Protein AF-A0A5B8S3V3-F1 (afdb_monomer_lite)

Radius of gyration: 16.18 Å; chains: 1; bounding box: 38×29×47 Å

Secondary structure (DSSP, 8-state):
----S--SSS--SHHHHHHHH-HHHHHHHHHHHHHHHHHHHHHTT---TTS--HHHHHHHHHGGGGSTTHHHHHHHHHHHHHHHHHHHHTTTS--EEEEEE-GGG---EEEEE-TTS-EEEEETTEEEEEEB----BTTB--SEEEEEETTEEEEEESSS--EEEEE-

Structure (mmCIF, N/CA/C/O backbone):
data_AF-A0A5B8S3V3-F1
#
_entry.id   AF-A0A5B8S3V3-F1
#
loop_
_atom_site.group_PDB
_atom_site.id
_atom_site.type_symbol
_atom_site.label_atom_id
_atom_site.label_alt_id
_atom_site.label_comp_id
_atom_site.label_asym_id
_atom_site.label_entity_id
_atom_site.label_seq_id
_atom_site.pdbx_PDB_ins_code
_atom_site.Cartn_x
_atom_site.Cartn_y
_atom_site.Cartn_z
_atom_site.occupancy
_atom_site.B_iso_or_equiv
_atom_site.auth_seq_id
_atom_site.auth_comp_id
_atom_site.auth_asym_id
_atom_site.auth_atom_id
_atom_site.pdbx_PDB_model_num
ATOM 1 N N . MET A 1 1 ? -2.334 16.437 -14.516 1.00 55.16 1 MET A N 1
ATOM 2 C CA . MET A 1 1 ? -3.014 15.211 -14.049 1.00 55.16 1 MET A CA 1
ATOM 3 C C . MET A 1 1 ? -1.974 14.394 -13.310 1.00 55.16 1 MET A C 1
ATOM 5 O O . MET A 1 1 ? -0.885 14.240 -13.848 1.00 55.16 1 MET A O 1
ATOM 9 N N . GLU A 1 2 ? -2.234 13.983 -12.074 1.00 74.81 2 GLU A N 1
ATOM 10 C CA . GLU A 1 2 ? -1.245 13.231 -11.296 1.00 74.81 2 GLU A CA 1
ATOM 11 C C . GLU A 1 2 ? -1.264 11.748 -11.707 1.00 74.81 2 GLU A C 1
ATOM 13 O O . GLU A 1 2 ? -2.327 11.187 -11.970 1.00 74.81 2 GLU A O 1
ATOM 18 N N . GLN A 1 3 ? -0.090 11.128 -11.838 1.00 84.25 3 GLN A N 1
ATOM 19 C CA . GLN A 1 3 ? 0.051 9.750 -12.309 1.00 84.25 3 GLN A CA 1
ATOM 20 C C . GLN A 1 3 ? -0.367 8.760 -11.205 1.00 84.25 3 GLN A C 1
ATOM 22 O O . GLN A 1 3 ? 0.086 8.871 -10.069 1.00 84.25 3 GLN A O 1
ATOM 27 N N . MET A 1 4 ? -1.217 7.780 -11.540 1.00 89.06 4 MET A N 1
ATOM 28 C CA . MET A 1 4 ? -1.747 6.783 -10.583 1.00 89.06 4 MET A CA 1
ATOM 29 C C . MET A 1 4 ? -1.112 5.390 -10.727 1.00 89.06 4 MET A C 1
ATOM 31 O O . MET A 1 4 ? -1.285 4.535 -9.861 1.00 89.06 4 MET A O 1
ATOM 35 N N . ALA A 1 5 ? -0.405 5.144 -11.830 1.00 93.12 5 ALA A N 1
ATOM 36 C CA . ALA A 1 5 ? 0.214 3.870 -12.200 1.00 93.12 5 ALA A CA 1
ATOM 37 C C . ALA A 1 5 ? 1.324 4.121 -13.237 1.00 93.12 5 ALA A C 1
ATOM 39 O O . ALA A 1 5 ? 1.436 5.242 -13.731 1.00 93.12 5 ALA A O 1
ATOM 40 N N . ALA A 1 6 ? 2.132 3.124 -13.606 1.00 93.88 6 ALA A N 1
ATOM 41 C CA . ALA A 1 6 ? 3.192 3.330 -14.602 1.00 93.88 6 ALA A CA 1
ATOM 42 C C . ALA A 1 6 ? 2.632 3.843 -15.953 1.00 93.88 6 ALA A C 1
ATOM 44 O O . ALA A 1 6 ? 1.628 3.328 -16.462 1.00 93.88 6 ALA A O 1
ATOM 45 N N . ASN A 1 7 ? 3.279 4.857 -16.543 1.00 93.62 7 ASN A N 1
ATOM 46 C CA . ASN A 1 7 ? 2.908 5.411 -17.847 1.00 93.62 7 ASN A CA 1
ATOM 47 C C . ASN A 1 7 ? 3.860 4.905 -18.938 1.00 93.62 7 ASN A C 1
ATOM 49 O O . ASN A 1 7 ? 4.953 5.431 -19.109 1.00 93.62 7 ASN A O 1
ATOM 53 N N . CYS A 1 8 ? 3.431 3.905 -19.708 1.00 93.81 8 CYS A N 1
ATOM 54 C CA . CYS A 1 8 ? 4.268 3.324 -20.763 1.00 93.81 8 CYS A CA 1
ATOM 55 C C . CYS A 1 8 ? 4.321 4.127 -22.061 1.00 93.81 8 CYS A C 1
ATOM 57 O O . CYS A 1 8 ? 5.173 3.845 -22.896 1.00 93.81 8 CYS A O 1
ATOM 59 N N . GLN A 1 9 ? 3.436 5.108 -22.246 1.00 93.38 9 GLN A N 1
ATOM 60 C CA . GLN A 1 9 ? 3.486 5.995 -23.410 1.00 93.38 9 GLN A CA 1
ATOM 61 C C . GLN A 1 9 ? 4.474 7.138 -23.182 1.00 93.38 9 GLN A C 1
ATOM 63 O O . GLN A 1 9 ? 5.188 7.533 -24.098 1.00 93.38 9 GLN A O 1
ATOM 68 N N . GLN A 1 10 ? 4.512 7.662 -21.956 1.00 92.06 10 GLN A N 1
ATOM 69 C CA . GLN A 1 10 ? 5.397 8.750 -21.545 1.00 92.06 10 GLN A CA 1
ATOM 70 C C . GLN A 1 10 ? 5.929 8.472 -20.127 1.00 92.06 10 GLN A C 1
ATOM 72 O O . GLN A 1 10 ? 5.393 9.011 -19.151 1.00 92.06 10 GLN A O 1
ATOM 77 N N . PRO A 1 11 ? 6.944 7.595 -19.989 1.00 91.69 11 PRO A N 1
ATOM 78 C CA . PRO A 1 11 ? 7.517 7.242 -18.693 1.00 91.69 11 PRO A CA 1
ATOM 79 C C . PRO A 1 11 ? 8.090 8.474 -17.991 1.00 91.69 11 PRO A C 1
ATOM 81 O O . PRO A 1 11 ? 8.942 9.161 -18.549 1.00 91.69 11 PRO A O 1
ATOM 84 N N . SER A 1 12 ? 7.638 8.746 -16.765 1.00 91.25 12 SER A N 1
ATOM 85 C CA . SER A 1 12 ? 8.140 9.877 -15.965 1.00 91.25 12 SER A CA 1
ATOM 86 C C . SER A 1 12 ? 9.272 9.463 -15.023 1.00 91.25 12 SER A C 1
ATOM 88 O O . SER A 1 12 ? 10.107 10.284 -14.648 1.00 91.25 12 SER A O 1
ATOM 90 N N . TYR A 1 13 ? 9.327 8.180 -14.658 1.00 93.44 13 TYR A N 1
ATOM 91 C CA . TYR A 1 13 ? 10.344 7.617 -13.771 1.00 93.44 13 TYR A CA 1
ATOM 92 C C . TYR A 1 13 ? 11.145 6.506 -14.460 1.00 93.44 13 TYR A C 1
ATOM 94 O O . TYR A 1 13 ? 10.603 5.747 -15.260 1.00 93.44 13 TYR A O 1
ATOM 102 N N . ALA A 1 14 ? 12.408 6.304 -14.066 1.00 95.44 14 ALA A N 1
ATOM 103 C CA . ALA A 1 14 ? 13.183 5.124 -14.482 1.00 95.44 14 ALA A CA 1
ATOM 104 C C . ALA A 1 14 ? 12.468 3.807 -14.113 1.00 95.44 14 ALA A C 1
ATOM 106 O O . ALA A 1 14 ? 12.495 2.828 -14.856 1.00 95.44 14 ALA A O 1
ATOM 107 N N . THR A 1 15 ? 11.752 3.807 -12.986 1.00 97.19 15 THR A N 1
ATOM 108 C CA . THR A 1 15 ? 10.889 2.694 -12.574 1.00 97.19 15 THR A CA 1
ATOM 109 C C . THR A 1 15 ? 9.728 2.454 -13.546 1.00 97.19 15 THR A C 1
ATOM 111 O O . THR A 1 15 ? 9.361 1.300 -13.749 1.00 97.19 15 THR A O 1
ATOM 114 N N . ASP A 1 16 ? 9.182 3.484 -14.200 1.00 97.12 16 ASP A N 1
ATOM 115 C CA . ASP A 1 16 ? 8.162 3.295 -15.240 1.00 97.12 16 ASP A CA 1
ATOM 116 C C . ASP A 1 16 ? 8.761 2.588 -16.456 1.00 97.12 16 ASP A C 1
ATOM 118 O O . ASP A 1 16 ? 8.172 1.633 -16.950 1.00 97.12 16 ASP A O 1
ATOM 122 N N . VAL A 1 17 ? 9.965 2.985 -16.886 1.00 97.38 17 VAL A N 1
ATOM 123 C CA . VAL A 1 17 ? 10.683 2.316 -17.985 1.00 97.38 17 VAL A CA 1
ATOM 124 C C . VAL A 1 17 ? 10.873 0.827 -17.682 1.00 97.38 17 VAL A C 1
ATOM 126 O O . VAL A 1 17 ? 10.551 -0.006 -18.528 1.00 97.38 17 VAL A O 1
ATOM 129 N N . LEU A 1 18 ? 11.317 0.481 -16.466 1.00 97.88 18 LEU A N 1
ATOM 130 C CA . LEU A 1 18 ? 11.471 -0.915 -16.038 1.00 97.88 18 LEU A CA 1
ATOM 131 C C . LEU A 1 18 ? 10.141 -1.686 -16.075 1.00 97.88 18 LEU A C 1
ATOM 133 O O . LEU A 1 18 ? 10.080 -2.811 -16.564 1.00 97.88 18 LEU A O 1
ATOM 137 N N . VAL A 1 19 ? 9.063 -1.102 -15.553 1.00 98.12 19 VAL A N 1
ATOM 138 C CA . VAL A 1 19 ? 7.736 -1.743 -15.556 1.00 98.12 19 VAL A CA 1
ATOM 139 C C . VAL A 1 19 ? 7.249 -1.974 -16.972 1.00 98.12 19 VAL A C 1
ATOM 141 O O . VAL A 1 19 ? 6.697 -3.023 -17.290 1.00 98.12 19 VAL A O 1
ATOM 144 N N . CYS A 1 20 ? 7.465 -0.992 -17.834 1.00 97.56 20 CYS A N 1
ATOM 145 C CA . CYS A 1 20 ? 7.018 -1.044 -19.206 1.00 97.56 20 CYS A CA 1
ATOM 146 C C . CYS A 1 20 ? 7.867 -1.988 -20.056 1.00 97.56 20 CYS A C 1
ATOM 148 O O . CYS A 1 20 ? 7.346 -2.490 -21.041 1.00 97.56 20 CYS A O 1
ATOM 150 N N . SER A 1 21 ? 9.107 -2.314 -19.690 1.00 97.38 21 SER A N 1
ATOM 151 C CA . SER A 1 21 ? 9.919 -3.317 -20.399 1.00 97.38 21 SER A CA 1
ATOM 152 C C . SER A 1 21 ? 9.798 -4.738 -19.830 1.00 97.38 21 SER A C 1
ATOM 154 O O . SER A 1 21 ? 10.158 -5.695 -20.511 1.00 97.38 21 SER A O 1
ATOM 156 N N . ASN A 1 22 ? 9.249 -4.909 -18.622 1.00 98.19 22 ASN A N 1
ATOM 157 C CA . ASN A 1 22 ? 9.143 -6.201 -17.945 1.00 98.19 22 ASN A CA 1
ATOM 158 C C . ASN A 1 22 ? 7.686 -6.703 -17.869 1.00 98.19 22 ASN A C 1
ATOM 160 O O . ASN A 1 22 ? 6.829 -6.071 -17.255 1.00 98.19 22 ASN A O 1
ATOM 164 N N . ALA A 1 23 ? 7.403 -7.872 -18.454 1.00 97.75 23 ALA A N 1
ATOM 165 C CA . ALA A 1 23 ? 6.042 -8.413 -18.542 1.00 97.75 23 ALA A CA 1
ATOM 166 C C . ALA A 1 23 ? 5.395 -8.702 -17.174 1.00 97.75 23 ALA A C 1
ATOM 168 O O . ALA A 1 23 ? 4.217 -8.406 -16.976 1.00 97.75 23 ALA A O 1
ATOM 169 N N . GLU A 1 24 ? 6.160 -9.235 -16.221 1.00 97.75 24 GLU A N 1
ATOM 170 C CA . GLU A 1 24 ? 5.669 -9.546 -14.875 1.00 97.75 24 GLU A CA 1
ATOM 171 C C . GLU A 1 24 ? 5.314 -8.265 -14.108 1.00 97.75 24 GLU A C 1
ATOM 173 O O . GLU A 1 24 ? 4.229 -8.149 -13.539 1.00 97.75 24 GLU A O 1
ATOM 178 N N . LEU A 1 25 ? 6.192 -7.258 -14.149 1.00 98.19 25 LEU A N 1
ATOM 179 C CA . LEU A 1 25 ? 5.936 -5.964 -13.514 1.00 98.19 25 LEU A CA 1
ATOM 180 C C . LEU A 1 25 ? 4.770 -5.222 -14.170 1.00 98.19 25 LEU A C 1
ATOM 182 O O . LEU A 1 25 ? 3.993 -4.574 -13.470 1.00 98.19 25 LEU A O 1
ATOM 186 N N . ARG A 1 26 ? 4.613 -5.341 -15.491 1.00 98.25 26 ARG A N 1
ATOM 187 C CA . ARG A 1 26 ? 3.467 -4.780 -16.212 1.00 98.25 26 ARG A CA 1
ATOM 188 C C . ARG A 1 26 ? 2.153 -5.440 -15.790 1.00 98.25 26 ARG A C 1
ATOM 190 O O . ARG A 1 26 ? 1.156 -4.744 -15.609 1.00 98.25 26 ARG A O 1
ATOM 197 N N . ALA A 1 27 ? 2.149 -6.760 -15.601 1.00 98.19 27 ALA A N 1
ATOM 198 C CA . ALA A 1 27 ? 0.983 -7.484 -15.099 1.00 98.19 27 ALA A CA 1
ATOM 199 C C . ALA A 1 27 ? 0.620 -7.050 -13.667 1.00 98.19 27 ALA A C 1
ATOM 201 O O . ALA A 1 27 ? -0.556 -6.830 -13.369 1.00 98.19 27 ALA A O 1
ATOM 202 N N . LEU A 1 28 ? 1.622 -6.849 -12.802 1.00 98.31 28 LEU A N 1
ATOM 203 C CA . LEU A 1 28 ? 1.414 -6.305 -11.457 1.00 98.31 28 LEU A CA 1
ATOM 204 C C . LEU A 1 28 ? 0.852 -4.873 -11.486 1.00 98.31 28 LEU A C 1
ATOM 206 O O . LEU A 1 28 ? -0.069 -4.584 -10.723 1.00 98.31 28 LEU A O 1
ATOM 210 N N . ASP A 1 29 ? 1.331 -4.000 -12.385 1.00 98.31 29 ASP A N 1
ATOM 211 C CA . ASP A 1 29 ? 0.776 -2.646 -12.561 1.00 98.31 29 ASP A CA 1
ATOM 212 C C . ASP A 1 29 ? -0.704 -2.676 -12.940 1.00 98.31 29 ASP A C 1
ATOM 214 O O . ASP A 1 29 ? -1.519 -1.973 -12.341 1.00 98.31 29 ASP A O 1
ATOM 218 N N . ALA A 1 30 ? -1.053 -3.521 -13.912 1.00 97.69 30 ALA A N 1
ATOM 219 C CA . ALA A 1 30 ? -2.421 -3.670 -14.383 1.00 97.69 30 ALA A CA 1
ATOM 220 C C . ALA A 1 30 ? -3.344 -4.193 -13.273 1.00 97.69 30 ALA A C 1
ATOM 222 O O . ALA A 1 30 ? -4.406 -3.611 -13.041 1.00 97.69 30 ALA A O 1
ATOM 223 N N . ARG A 1 31 ? -2.916 -5.230 -12.537 1.00 98.19 31 ARG A N 1
ATOM 224 C CA . ARG A 1 31 ? -3.670 -5.774 -11.396 1.00 98.19 31 ARG A CA 1
ATOM 225 C C . ARG A 1 31 ? -3.861 -4.724 -10.304 1.00 98.19 31 ARG A C 1
ATOM 227 O O . ARG A 1 31 ? -4.970 -4.559 -9.806 1.00 98.19 31 ARG A O 1
ATOM 234 N N . MET A 1 32 ? -2.802 -3.994 -9.950 1.00 97.88 32 MET A N 1
ATOM 235 C CA . MET A 1 32 ? -2.862 -2.937 -8.937 1.00 97.88 32 MET A CA 1
ATOM 236 C C . MET A 1 32 ? -3.835 -1.833 -9.352 1.00 97.88 32 MET A C 1
ATOM 238 O O . MET A 1 32 ? -4.678 -1.430 -8.555 1.00 97.88 32 MET A O 1
ATOM 242 N N . ARG A 1 33 ? -3.785 -1.401 -10.616 1.00 96.81 33 ARG A N 1
ATOM 243 C CA . ARG A 1 33 ? -4.696 -0.392 -11.165 1.00 96.81 33 ARG A CA 1
ATOM 244 C C . ARG A 1 33 ? -6.155 -0.840 -11.096 1.00 96.81 33 ARG A C 1
ATOM 246 O O . ARG A 1 33 ? -7.001 -0.063 -10.667 1.00 96.81 33 ARG A O 1
ATOM 253 N N . GLN A 1 34 ? -6.445 -2.079 -11.489 1.00 96.62 34 GLN A N 1
ATOM 254 C CA . GLN A 1 34 ? -7.794 -2.648 -11.400 1.00 96.62 34 GLN A CA 1
ATOM 255 C C . GLN A 1 34 ? -8.285 -2.715 -9.949 1.00 96.62 34 GLN A C 1
ATOM 257 O O . GLN A 1 34 ? -9.393 -2.267 -9.661 1.00 96.62 34 GLN A O 1
ATOM 262 N N . ALA A 1 35 ? -7.446 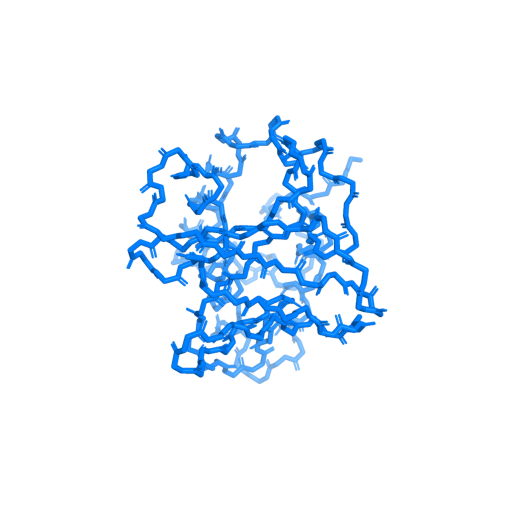-3.206 -9.031 1.00 96.06 35 ALA A N 1
ATOM 263 C CA . ALA A 1 35 ? -7.771 -3.262 -7.610 1.00 96.06 35 ALA A CA 1
ATOM 264 C C . ALA A 1 35 ? -8.019 -1.863 -7.025 1.00 96.06 35 ALA A C 1
ATOM 266 O O . ALA A 1 35 ? -8.977 -1.682 -6.282 1.00 96.06 35 ALA A O 1
ATOM 267 N N . TYR A 1 36 ? -7.213 -0.861 -7.399 1.00 95.69 36 TYR A N 1
ATOM 268 C CA . TYR A 1 36 ? -7.397 0.515 -6.939 1.00 95.69 36 TYR A CA 1
ATOM 269 C C . TYR A 1 36 ? -8.727 1.087 -7.422 1.00 95.69 36 TYR A C 1
ATOM 271 O O . TYR A 1 36 ? -9.488 1.597 -6.609 1.00 95.69 36 TYR A O 1
ATOM 279 N N . LEU A 1 37 ? -9.056 0.943 -8.709 1.00 94.75 37 LEU A N 1
ATOM 280 C CA . LEU A 1 37 ? -10.324 1.435 -9.260 1.00 94.75 37 LEU A CA 1
ATOM 281 C C . LEU A 1 37 ? -11.548 0.816 -8.569 1.00 94.75 37 LEU A C 1
ATOM 283 O O . LEU A 1 37 ? -12.546 1.507 -8.381 1.00 94.75 37 LEU A O 1
ATOM 287 N N . ALA A 1 38 ? -11.465 -0.447 -8.144 1.00 93.88 38 ALA A N 1
ATOM 288 C CA . ALA A 1 38 ? -12.550 -1.120 -7.431 1.00 93.88 38 ALA A CA 1
ATOM 289 C C . ALA A 1 38 ? -12.836 -0.524 -6.039 1.00 93.88 38 ALA A C 1
ATOM 291 O O . ALA A 1 38 ? -13.954 -0.649 -5.541 1.00 93.88 38 ALA A O 1
ATOM 292 N N . VAL A 1 39 ? -11.852 0.129 -5.409 1.00 92.56 39 VAL A N 1
ATOM 293 C CA . VAL A 1 39 ? -11.982 0.706 -4.058 1.00 92.56 39 VAL A CA 1
ATOM 294 C C . VAL A 1 39 ? -11.747 2.219 -4.001 1.00 92.56 39 VAL A C 1
ATOM 296 O O . VAL A 1 39 ? -11.859 2.801 -2.924 1.00 92.56 39 VAL A O 1
ATOM 299 N N . ALA A 1 40 ? -11.454 2.875 -5.128 1.00 91.56 40 ALA A N 1
ATOM 300 C CA . ALA A 1 40 ? -11.077 4.290 -5.192 1.00 91.56 40 ALA A CA 1
ATOM 301 C C . ALA A 1 40 ? -12.063 5.230 -4.473 1.00 91.56 40 ALA A C 1
ATOM 303 O O . ALA A 1 40 ? -11.598 6.028 -3.660 1.00 91.56 40 ALA A O 1
ATOM 304 N N . PRO A 1 41 ? -13.401 5.083 -4.611 1.00 87.00 41 PRO A N 1
ATOM 305 C CA . PRO A 1 41 ? -14.345 5.927 -3.872 1.00 87.00 41 PRO A CA 1
ATOM 306 C C . PRO A 1 41 ? -14.179 5.857 -2.345 1.00 87.00 41 PRO A C 1
ATOM 308 O O . PRO A 1 41 ? -14.396 6.849 -1.652 1.00 87.00 41 PRO A O 1
ATOM 311 N N . ASN A 1 42 ? -13.765 4.700 -1.816 1.00 84.56 42 ASN A N 1
ATOM 312 C CA . ASN A 1 42 ? -13.518 4.516 -0.385 1.00 84.56 42 ASN A CA 1
ATOM 313 C C . ASN A 1 42 ? -12.169 5.105 0.040 1.00 84.56 42 ASN A C 1
ATOM 315 O O . ASN A 1 42 ? -12.032 5.544 1.179 1.00 84.56 42 ASN A O 1
ATOM 319 N N . LEU A 1 43 ? -11.177 5.098 -0.855 1.00 87.50 43 LEU A N 1
ATOM 320 C CA . LEU A 1 43 ? -9.814 5.547 -0.575 1.00 87.50 43 LEU A CA 1
ATOM 321 C C . LEU A 1 43 ? -9.634 7.055 -0.709 1.00 87.50 43 LEU A C 1
ATOM 323 O O . LEU A 1 43 ? -8.943 7.657 0.108 1.00 87.50 43 LEU A O 1
ATOM 327 N N . ASP A 1 44 ? -10.271 7.675 -1.697 1.00 81.00 44 ASP A N 1
ATOM 328 C CA . ASP A 1 44 ? -10.108 9.106 -1.973 1.00 81.00 44 ASP A CA 1
ATOM 329 C C . ASP A 1 44 ? -10.725 9.977 -0.860 1.00 81.00 44 ASP A C 1
ATOM 331 O O . ASP A 1 44 ? -10.338 11.128 -0.657 1.00 81.00 44 ASP A O 1
ATOM 335 N N . ALA A 1 45 ? -11.649 9.407 -0.079 1.00 81.81 45 ALA A N 1
ATOM 336 C CA . ALA A 1 45 ? -12.236 10.037 1.100 1.00 81.81 45 ALA A CA 1
ATOM 337 C C . ALA A 1 45 ? -11.372 9.908 2.373 1.00 81.81 45 ALA A C 1
ATOM 339 O O . ALA A 1 45 ? -11.683 10.541 3.389 1.00 81.81 45 ALA A O 1
ATOM 340 N N . VAL A 1 46 ? -10.303 9.103 2.356 1.00 89.31 46 VAL A N 1
ATOM 341 C CA . VAL A 1 46 ? -9.474 8.847 3.542 1.00 89.31 46 VAL A CA 1
ATOM 342 C C . VAL A 1 46 ? -8.643 10.077 3.883 1.00 89.31 46 VAL A C 1
ATOM 344 O O . VAL A 1 46 ? -7.694 10.437 3.193 1.00 89.31 46 VAL A O 1
ATOM 347 N N . LYS A 1 47 ? -8.967 10.705 5.016 1.00 86.00 47 LYS A N 1
ATOM 348 C CA . LYS A 1 47 ? -8.232 11.850 5.569 1.00 86.00 47 LYS A CA 1
ATOM 349 C C . LYS A 1 47 ? -7.431 11.418 6.792 1.00 86.00 47 LYS A C 1
ATOM 351 O O . LYS A 1 47 ? -7.754 11.789 7.920 1.00 86.00 47 LYS A O 1
ATOM 356 N N . SER A 1 48 ? -6.404 10.599 6.576 1.00 91.12 48 SER A N 1
ATOM 357 C CA . SER A 1 48 ? -5.529 10.118 7.647 1.00 91.12 48 SER A CA 1
ATOM 358 C C . SER A 1 48 ? -4.058 10.211 7.255 1.00 91.12 48 SER A C 1
ATOM 360 O O . SER A 1 48 ? -3.703 9.767 6.166 1.00 91.12 48 SER A O 1
ATOM 362 N N . PRO A 1 49 ? -3.181 10.707 8.147 1.00 90.88 49 PRO A N 1
ATOM 363 C CA . PRO A 1 49 ? -1.746 10.699 7.896 1.00 90.88 49 PRO A CA 1
ATOM 364 C C . PRO A 1 49 ? -1.146 9.284 7.960 1.00 90.88 49 PRO A C 1
ATOM 366 O O . PRO A 1 49 ? -0.010 9.112 7.556 1.00 90.88 49 PRO A O 1
ATOM 369 N N . TYR A 1 50 ? -1.897 8.282 8.438 1.00 92.50 50 TYR A N 1
ATOM 370 C CA . TYR A 1 50 ? -1.487 6.870 8.465 1.00 92.50 50 TYR A CA 1
ATOM 371 C C . TYR A 1 50 ? -1.942 6.088 7.226 1.00 92.50 50 TYR A C 1
ATOM 373 O O . TYR A 1 50 ? -1.895 4.859 7.218 1.00 92.50 50 TYR A O 1
ATOM 381 N N . PHE A 1 51 ? -2.441 6.772 6.198 1.00 93.12 51 PHE A N 1
ATOM 382 C CA . PHE A 1 51 ? -2.820 6.144 4.945 1.00 93.12 51 PHE A CA 1
ATOM 383 C C . PHE A 1 51 ? -2.087 6.809 3.785 1.00 93.12 51 PHE A C 1
ATOM 385 O O . PHE A 1 51 ? -2.212 8.011 3.552 1.00 93.12 51 PHE A O 1
ATOM 392 N N . GLU A 1 52 ? -1.330 6.013 3.036 1.00 93.38 52 GLU A N 1
ATOM 393 C CA . GLU A 1 52 ? -0.603 6.501 1.873 1.00 93.38 52 GLU A CA 1
ATOM 394 C C . GLU A 1 52 ? -1.524 6.579 0.649 1.00 93.38 52 GLU A C 1
ATOM 396 O O . GLU A 1 52 ? -1.969 5.560 0.103 1.00 93.38 52 GLU A O 1
ATOM 401 N N . ALA A 1 53 ? -1.791 7.801 0.187 1.00 92.88 53 ALA A N 1
ATOM 402 C CA . ALA A 1 53 ? -2.542 8.035 -1.041 1.00 92.88 53 ALA A CA 1
ATOM 403 C C . ALA A 1 53 ? -1.815 7.458 -2.271 1.00 92.88 53 ALA A C 1
ATOM 405 O O . ALA A 1 53 ? -0.586 7.387 -2.311 1.00 92.88 53 ALA A O 1
ATOM 406 N N . GLN A 1 54 ? -2.575 7.078 -3.304 1.00 94.75 54 GLN A N 1
ATOM 407 C CA . GLN A 1 54 ? -2.040 6.419 -4.504 1.00 94.75 54 GLN A CA 1
ATOM 408 C C . GLN A 1 54 ? -0.882 7.177 -5.185 1.00 94.75 54 GLN A C 1
ATOM 410 O O . GLN A 1 54 ? 0.113 6.529 -5.519 1.00 94.75 54 GLN A O 1
ATOM 415 N N . PRO A 1 55 ? -0.924 8.514 -5.343 1.00 93.56 55 PRO A N 1
ATOM 416 C CA . PRO A 1 55 ? 0.191 9.238 -5.952 1.00 93.56 55 PRO A CA 1
ATOM 417 C C . PRO A 1 55 ? 1.454 9.255 -5.093 1.00 93.56 55 PRO A C 1
ATOM 419 O O . PRO A 1 55 ? 2.564 9.172 -5.617 1.00 93.56 55 PRO A O 1
ATOM 422 N N . LEU A 1 56 ? 1.295 9.340 -3.767 1.00 93.31 56 LEU A N 1
ATOM 423 C CA . LEU A 1 56 ? 2.415 9.296 -2.826 1.00 93.31 56 LEU A CA 1
ATOM 424 C C . LEU A 1 56 ? 3.079 7.920 -2.855 1.00 93.31 56 LEU A C 1
ATOM 426 O O . LEU A 1 56 ? 4.299 7.840 -2.996 1.00 93.31 56 LEU A O 1
ATOM 430 N N . TRP A 1 57 ? 2.266 6.860 -2.857 1.00 95.62 57 TRP A N 1
ATOM 431 C CA . TRP A 1 57 ? 2.748 5.495 -3.032 1.00 95.62 57 TRP A CA 1
ATOM 432 C C . TRP A 1 57 ? 3.517 5.339 -4.344 1.00 95.62 57 TRP A C 1
ATOM 434 O O . TRP A 1 57 ? 4.615 4.787 -4.339 1.00 95.62 57 TRP A O 1
ATOM 444 N N . LEU A 1 58 ? 3.001 5.870 -5.460 1.00 95.81 58 LEU A N 1
ATOM 445 C CA . LEU A 1 58 ? 3.686 5.783 -6.750 1.00 95.81 58 LEU A CA 1
ATOM 446 C C . LEU A 1 58 ? 5.056 6.475 -6.704 1.00 95.81 58 LEU A C 1
ATOM 448 O O . LEU A 1 58 ? 6.042 5.897 -7.157 1.00 95.81 58 LEU A O 1
ATOM 452 N N . ARG A 1 59 ? 5.143 7.671 -6.105 1.00 94.88 59 ARG A N 1
ATOM 453 C CA . ARG A 1 59 ? 6.416 8.388 -5.918 1.00 94.88 59 ARG A CA 1
ATOM 454 C C . ARG A 1 59 ? 7.394 7.585 -5.058 1.00 94.88 59 ARG A C 1
ATOM 456 O O . ARG A 1 59 ? 8.547 7.424 -5.451 1.00 94.88 59 ARG A O 1
ATOM 463 N N . ARG A 1 60 ? 6.943 7.039 -3.922 1.00 94.94 60 ARG A N 1
ATOM 464 C CA . ARG A 1 60 ? 7.770 6.205 -3.031 1.00 94.94 60 ARG A CA 1
ATOM 465 C C . ARG A 1 60 ? 8.265 4.953 -3.748 1.00 94.94 60 ARG A C 1
ATOM 467 O O . ARG A 1 60 ? 9.447 4.636 -3.701 1.00 94.94 60 ARG A O 1
ATOM 474 N N . ARG A 1 61 ? 7.382 4.282 -4.478 1.00 96.31 61 ARG A N 1
ATOM 475 C CA . ARG A 1 61 ? 7.677 3.114 -5.311 1.00 96.31 61 ARG A CA 1
ATOM 476 C C . ARG A 1 61 ? 8.664 3.424 -6.435 1.00 96.31 61 ARG A C 1
ATOM 478 O O . ARG A 1 61 ? 9.530 2.603 -6.728 1.00 96.31 61 ARG A O 1
ATOM 485 N N . SER A 1 62 ? 8.616 4.622 -7.011 1.00 96.69 62 SER A N 1
ATOM 486 C CA . SER A 1 62 ? 9.610 5.066 -7.991 1.00 96.69 62 SER A CA 1
ATOM 487 C C . SER A 1 62 ? 11.021 5.205 -7.410 1.00 96.69 62 SER A C 1
ATOM 489 O O . SER A 1 62 ? 11.978 5.011 -8.161 1.00 96.69 62 SER A O 1
ATOM 491 N N . MET A 1 63 ? 11.172 5.411 -6.093 1.00 95.81 63 MET A N 1
ATOM 492 C CA . MET A 1 63 ? 12.479 5.432 -5.413 1.00 95.81 63 MET A CA 1
ATOM 493 C C . MET A 1 63 ? 13.193 4.072 -5.408 1.00 95.81 63 MET A C 1
ATOM 495 O O . MET A 1 63 ? 14.391 4.020 -5.132 1.00 95.81 63 MET A O 1
ATOM 499 N N . CYS A 1 64 ? 12.517 2.978 -5.782 1.00 96.44 64 CYS A N 1
ATOM 500 C CA . CYS A 1 64 ? 13.176 1.693 -6.023 1.00 96.44 64 CYS A CA 1
ATOM 501 C C . CYS A 1 64 ? 14.269 1.765 -7.105 1.00 96.44 64 CYS A C 1
ATOM 503 O O . CYS A 1 64 ? 15.127 0.889 -7.139 1.00 96.44 64 CYS A O 1
ATOM 505 N N . ALA A 1 65 ? 14.272 2.798 -7.958 1.00 96.44 65 ALA A N 1
ATOM 506 C CA . ALA A 1 65 ? 15.332 3.037 -8.940 1.00 96.44 65 ALA A CA 1
ATOM 507 C C . ALA A 1 65 ? 16.724 3.246 -8.311 1.00 96.44 65 ALA A C 1
ATOM 509 O O . ALA A 1 65 ? 17.726 3.082 -8.996 1.00 96.44 65 ALA A O 1
ATOM 510 N N . PHE A 1 66 ? 16.792 3.590 -7.020 1.00 95.38 66 PHE A N 1
ATOM 511 C CA . PHE A 1 66 ? 18.047 3.760 -6.279 1.00 95.38 66 PHE A CA 1
ATOM 512 C C . PHE A 1 66 ? 18.496 2.495 -5.535 1.00 95.38 66 PHE A C 1
ATOM 514 O O . PHE A 1 66 ? 19.475 2.534 -4.797 1.00 95.38 66 PHE A O 1
ATOM 521 N N . GLN A 1 67 ? 17.767 1.386 -5.673 1.00 95.94 67 GLN A N 1
ATOM 522 C CA . GLN A 1 67 ? 18.101 0.122 -5.024 1.00 95.94 67 GLN A CA 1
ATOM 523 C C . GLN A 1 67 ? 18.889 -0.764 -5.986 1.00 95.94 67 GLN A C 1
ATOM 525 O O . GLN A 1 67 ? 18.507 -0.895 -7.148 1.00 95.94 67 GLN A O 1
ATOM 530 N N . GLU A 1 68 ? 19.928 -1.442 -5.488 1.00 93.44 68 GLU A N 1
ATOM 531 C CA . GLU A 1 68 ? 20.707 -2.411 -6.280 1.00 93.44 68 GLU A CA 1
ATOM 532 C C . GLU A 1 68 ? 19.799 -3.470 -6.919 1.00 93.44 68 GLU A C 1
ATOM 534 O O . GLU A 1 68 ? 19.933 -3.818 -8.090 1.00 93.44 68 GLU A O 1
ATOM 539 N N . GLN A 1 69 ? 18.802 -3.935 -6.163 1.00 94.62 69 GLN A N 1
ATOM 540 C CA . GLN A 1 69 ? 17.799 -4.891 -6.623 1.00 94.62 69 GLN A CA 1
ATOM 541 C C . GLN A 1 69 ? 16.512 -4.177 -7.070 1.00 94.62 69 GLN A C 1
ATOM 543 O O . GLN A 1 69 ? 15.429 -4.436 -6.536 1.00 94.62 69 GLN A O 1
ATOM 548 N N . HIS A 1 70 ? 16.621 -3.273 -8.053 1.00 95.31 70 HIS A N 1
ATOM 549 C CA . HIS A 1 70 ? 15.522 -2.419 -8.543 1.00 95.31 70 HIS A CA 1
ATOM 550 C C . HIS A 1 70 ? 14.223 -3.201 -8.789 1.00 95.31 70 HIS A C 1
ATOM 552 O O . HIS A 1 70 ? 13.187 -2.882 -8.205 1.00 95.31 70 HIS A O 1
ATOM 558 N N . ALA A 1 71 ? 14.272 -4.277 -9.580 1.00 95.81 71 ALA A N 1
ATOM 559 C CA . ALA A 1 71 ? 13.086 -5.079 -9.888 1.00 95.81 71 ALA A CA 1
ATOM 560 C C . ALA A 1 71 ? 12.472 -5.757 -8.650 1.00 95.81 71 ALA A C 1
ATOM 562 O O . ALA A 1 71 ? 11.249 -5.776 -8.515 1.00 95.81 71 ALA A O 1
ATOM 563 N N . ALA A 1 72 ? 13.289 -6.279 -7.729 1.00 95.44 72 ALA A N 1
ATOM 564 C CA . ALA A 1 72 ? 12.798 -6.926 -6.511 1.00 95.44 72 ALA A CA 1
ATOM 565 C C . ALA A 1 72 ? 12.113 -5.922 -5.565 1.00 95.44 72 ALA A C 1
ATOM 567 O O . ALA A 1 72 ? 11.041 -6.213 -5.025 1.00 95.44 72 ALA A O 1
ATOM 568 N N . CYS A 1 73 ? 12.671 -4.713 -5.435 1.00 96.12 73 CYS A N 1
ATOM 569 C CA . CYS A 1 73 ? 12.043 -3.617 -4.697 1.00 96.12 73 CYS A CA 1
ATOM 570 C C . CYS A 1 73 ? 10.670 -3.268 -5.292 1.00 96.12 73 CYS A C 1
ATOM 572 O O . CYS A 1 73 ? 9.675 -3.192 -4.571 1.00 96.12 73 CYS A O 1
ATOM 574 N N . VAL A 1 74 ? 10.577 -3.148 -6.623 1.00 96.81 74 VAL A N 1
ATOM 575 C CA . VAL A 1 74 ? 9.322 -2.809 -7.313 1.00 96.81 74 VAL A CA 1
ATOM 576 C C . VAL A 1 74 ? 8.254 -3.897 -7.149 1.00 96.81 74 VAL A C 1
ATOM 578 O O . VAL A 1 74 ? 7.085 -3.570 -6.926 1.00 96.81 74 VAL A O 1
ATOM 581 N N . LYS A 1 75 ? 8.629 -5.181 -7.229 1.00 96.25 75 LYS A N 1
ATOM 582 C CA . LYS A 1 75 ? 7.707 -6.302 -6.958 1.00 96.25 75 LYS A CA 1
ATOM 583 C C . LYS A 1 75 ? 7.143 -6.227 -5.542 1.00 96.25 75 LYS A C 1
ATOM 585 O O . LYS A 1 75 ? 5.942 -6.386 -5.347 1.00 96.25 75 LYS A O 1
ATOM 590 N N . SER A 1 76 ? 8.002 -5.930 -4.574 1.00 94.81 76 SER A N 1
ATOM 591 C CA . SER A 1 76 ? 7.627 -5.825 -3.161 1.00 94.81 76 SER A CA 1
ATOM 592 C C . SER A 1 76 ? 6.693 -4.644 -2.906 1.00 94.81 76 SER A C 1
ATOM 594 O O . SER A 1 76 ? 5.707 -4.786 -2.184 1.00 94.81 76 SER A O 1
ATOM 596 N N . ALA A 1 77 ? 6.932 -3.517 -3.582 1.00 96.19 77 ALA A N 1
ATOM 597 C CA . ALA A 1 77 ? 6.035 -2.369 -3.552 1.00 96.19 77 ALA A CA 1
ATOM 598 C C . ALA A 1 77 ? 4.632 -2.703 -4.068 1.00 96.19 77 ALA A C 1
ATOM 600 O O . ALA A 1 77 ? 3.637 -2.316 -3.451 1.00 96.19 77 ALA A O 1
ATOM 601 N N . TYR A 1 78 ? 4.534 -3.445 -5.176 1.00 96.88 78 TYR A N 1
ATOM 602 C CA . TYR A 1 78 ? 3.242 -3.908 -5.684 1.00 96.88 78 TYR A CA 1
ATOM 603 C C . TYR A 1 78 ? 2.564 -4.905 -4.753 1.00 96.88 78 TYR A C 1
ATOM 605 O O . TYR A 1 78 ? 1.357 -4.794 -4.554 1.00 96.88 78 TYR A O 1
ATOM 613 N N . ALA A 1 79 ? 3.312 -5.852 -4.183 1.00 94.38 79 ALA A N 1
ATOM 614 C CA . ALA A 1 79 ? 2.768 -6.829 -3.247 1.00 94.38 79 ALA A CA 1
ATOM 615 C C . ALA A 1 79 ? 2.156 -6.142 -2.015 1.00 94.38 79 ALA A C 1
ATOM 617 O O . ALA A 1 79 ? 1.017 -6.435 -1.667 1.00 94.38 79 ALA A O 1
ATOM 618 N N . GLU A 1 80 ? 2.858 -5.170 -1.413 1.00 94.19 80 GLU A N 1
ATOM 619 C CA . GLU A 1 80 ? 2.310 -4.363 -0.313 1.00 94.19 80 GLU A CA 1
ATOM 620 C C . GLU A 1 80 ? 1.016 -3.659 -0.737 1.00 94.19 80 GLU A C 1
ATOM 622 O O . GLU A 1 80 ? -0.006 -3.761 -0.054 1.00 94.19 80 GLU A O 1
ATOM 627 N N . ARG A 1 81 ? 1.040 -2.960 -1.880 1.00 96.25 81 ARG A N 1
ATOM 628 C CA . ARG A 1 81 ? -0.109 -2.166 -2.322 1.00 96.25 81 ARG A CA 1
ATOM 629 C C . ARG A 1 81 ? -1.321 -3.030 -2.629 1.00 96.25 81 ARG A C 1
ATOM 631 O O . ARG A 1 81 ? -2.422 -2.667 -2.234 1.00 96.2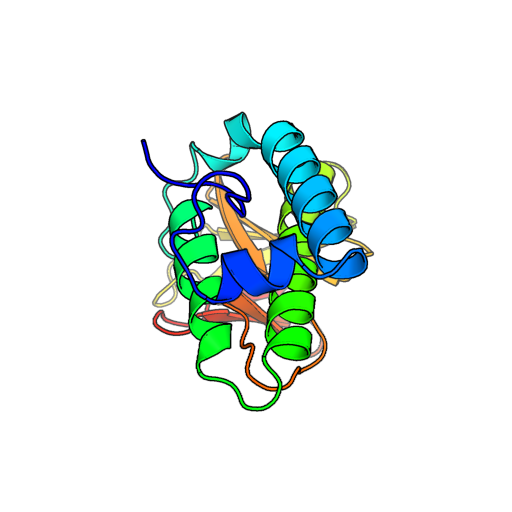5 81 ARG A O 1
ATOM 638 N N . LEU A 1 82 ? -1.129 -4.164 -3.296 1.00 95.31 82 LEU A N 1
ATOM 639 C CA . LEU A 1 82 ? -2.202 -5.110 -3.589 1.00 95.31 82 LEU A CA 1
ATOM 640 C C . LEU A 1 82 ? -2.839 -5.642 -2.304 1.00 95.31 82 LEU A C 1
ATOM 642 O O . LEU A 1 82 ? -4.058 -5.571 -2.189 1.00 95.31 82 LEU A O 1
ATOM 646 N N . SER A 1 83 ? -2.043 -6.046 -1.310 1.00 92.94 83 SER A N 1
ATOM 647 C CA . SER A 1 83 ? -2.572 -6.489 -0.013 1.00 92.94 83 SER A CA 1
ATOM 648 C C . SER A 1 83 ? -3.385 -5.397 0.691 1.00 92.94 83 SER A C 1
ATOM 650 O O . SER A 1 83 ? -4.426 -5.682 1.280 1.00 92.94 83 SER A O 1
ATOM 652 N N . ILE A 1 84 ? -2.952 -4.131 0.606 1.00 93.88 84 ILE A N 1
ATOM 653 C CA . ILE A 1 84 ? -3.707 -2.995 1.157 1.00 93.88 84 ILE A CA 1
ATOM 654 C C . ILE A 1 84 ? -5.059 -2.845 0.448 1.00 93.88 84 ILE A C 1
ATOM 656 O O . ILE A 1 84 ? -6.089 -2.729 1.109 1.00 93.88 84 ILE A O 1
ATOM 660 N N . LEU A 1 85 ? -5.069 -2.855 -0.887 1.00 94.56 85 LEU A N 1
ATOM 661 C CA . LEU A 1 85 ? -6.290 -2.689 -1.684 1.00 94.56 85 LEU A CA 1
ATOM 662 C C . LEU A 1 85 ? -7.274 -3.847 -1.458 1.00 94.56 85 LEU A C 1
ATOM 664 O O . LEU A 1 85 ? -8.473 -3.620 -1.305 1.00 94.56 85 LEU A O 1
ATOM 668 N N . GLU A 1 86 ? -6.764 -5.074 -1.360 1.00 91.69 86 GLU A N 1
ATOM 669 C CA . GLU A 1 86 ? -7.548 -6.271 -1.043 1.00 91.69 86 GLU A CA 1
ATOM 670 C C . GLU A 1 86 ? -8.147 -6.199 0.369 1.00 91.69 86 GLU A C 1
ATOM 672 O O . GLU A 1 86 ? -9.327 -6.495 0.551 1.00 91.69 86 GLU A O 1
ATOM 677 N N . ALA A 1 87 ? -7.391 -5.728 1.367 1.00 90.75 87 ALA A N 1
ATOM 678 C CA . ALA A 1 87 ? -7.898 -5.546 2.728 1.00 90.75 87 ALA A CA 1
ATOM 679 C C . ALA A 1 87 ? -9.030 -4.504 2.803 1.00 90.75 87 ALA A C 1
ATOM 681 O O . ALA A 1 87 ? -9.997 -4.687 3.550 1.00 90.75 87 ALA A O 1
ATOM 682 N N . VAL A 1 88 ? -8.937 -3.434 2.008 1.00 91.00 88 VAL A N 1
ATOM 683 C CA . VAL A 1 88 ? -9.986 -2.407 1.893 1.00 91.00 88 VAL A CA 1
ATOM 684 C C . VAL A 1 88 ? -11.231 -2.962 1.203 1.00 91.00 88 VAL A C 1
ATOM 686 O O . VAL A 1 88 ? -12.349 -2.667 1.619 1.00 91.00 88 VAL A O 1
ATOM 689 N N . ALA A 1 89 ? -11.064 -3.806 0.185 1.00 89.06 89 ALA A N 1
ATOM 690 C CA . ALA A 1 89 ? -12.189 -4.485 -0.455 1.00 89.06 89 ALA A CA 1
ATOM 691 C C . ALA A 1 89 ? -12.875 -5.487 0.497 1.00 89.06 89 ALA A C 1
ATOM 693 O O . ALA A 1 89 ? -14.099 -5.620 0.493 1.00 89.06 89 ALA A O 1
ATOM 694 N N . ALA A 1 90 ? -12.097 -6.165 1.345 1.00 82.94 90 ALA A N 1
ATOM 695 C CA . ALA A 1 90 ? -12.567 -7.231 2.225 1.00 82.94 90 ALA A CA 1
ATOM 696 C C . ALA A 1 90 ? -13.165 -6.754 3.559 1.00 82.94 90 ALA A C 1
ATOM 698 O O . ALA A 1 90 ? -13.604 -7.588 4.353 1.00 82.94 90 ALA A O 1
ATOM 699 N N . THR A 1 91 ? -13.200 -5.448 3.856 1.00 66.06 91 THR A N 1
ATOM 700 C CA . THR A 1 91 ? -13.382 -4.978 5.244 1.00 66.06 91 THR A CA 1
ATOM 701 C C . THR A 1 91 ? -14.752 -5.275 5.888 1.00 66.06 91 THR A C 1
ATOM 703 O O . THR A 1 91 ? -14.969 -4.990 7.062 1.00 66.06 91 THR A O 1
ATOM 706 N N . ARG A 1 92 ? -15.684 -5.912 5.174 1.00 55.53 92 ARG A N 1
ATOM 707 C CA . ARG A 1 92 ? -16.941 -6.422 5.749 1.00 55.53 92 ARG A CA 1
ATOM 708 C C . ARG A 1 92 ? -16.858 -7.846 6.321 1.00 55.53 92 ARG A C 1
ATOM 710 O O . ARG A 1 92 ? -17.840 -8.297 6.894 1.00 55.53 92 ARG A O 1
ATOM 717 N N . LEU A 1 93 ? -15.724 -8.540 6.191 1.00 60.53 93 LEU A N 1
ATOM 718 C CA . LEU A 1 93 ? -15.569 -9.959 6.561 1.00 60.53 93 LEU A CA 1
ATOM 719 C C . LEU A 1 93 ? -14.607 -10.206 7.738 1.00 60.53 93 LEU A C 1
ATOM 721 O O . LEU A 1 93 ? -14.107 -11.314 7.906 1.00 60.53 93 LEU A O 1
ATOM 725 N N . ALA A 1 94 ? -14.281 -9.185 8.532 1.00 63.31 94 ALA A N 1
ATOM 726 C CA . ALA A 1 94 ? -13.225 -9.314 9.531 1.00 63.31 94 ALA A CA 1
ATOM 727 C C . ALA A 1 94 ? -13.614 -10.188 10.740 1.00 63.31 94 ALA A C 1
ATOM 729 O O . ALA A 1 94 ? -14.737 -10.116 11.239 1.00 63.31 94 ALA A O 1
ATOM 730 N N . THR A 1 95 ? -12.657 -10.980 11.234 1.00 68.44 95 THR A N 1
ATOM 731 C CA . THR A 1 95 ? -12.898 -12.075 12.192 1.00 68.44 95 THR A CA 1
ATOM 732 C C . THR A 1 95 ? -12.510 -11.742 13.634 1.00 68.44 95 THR A C 1
ATOM 734 O O . THR A 1 95 ? -12.988 -12.390 14.564 1.00 68.44 95 THR A O 1
ATOM 737 N N . ARG A 1 96 ? -11.664 -10.725 13.854 1.00 79.25 96 ARG A N 1
ATOM 738 C CA . ARG A 1 96 ? -11.252 -10.259 15.194 1.00 79.25 96 ARG A CA 1
ATOM 739 C C . ARG A 1 96 ? -11.276 -8.742 15.294 1.00 79.25 96 ARG A C 1
ATOM 741 O O . ARG A 1 96 ? -10.868 -8.066 14.348 1.00 79.25 96 ARG A O 1
ATOM 748 N N . GLN A 1 97 ? -11.701 -8.229 16.447 1.00 87.75 97 GLN A N 1
ATOM 749 C CA . GLN A 1 97 ? -11.825 -6.799 16.732 1.00 87.75 97 GLN A CA 1
ATOM 750 C C . GLN A 1 97 ? -10.856 -6.369 17.833 1.00 87.75 97 GLN A C 1
ATOM 752 O O . GLN A 1 97 ? -10.633 -7.084 18.802 1.00 87.75 97 GLN A O 1
ATOM 757 N N . TYR A 1 98 ? -10.288 -5.177 17.683 1.00 90.75 98 TYR A N 1
ATOM 758 C CA . TYR A 1 98 ? -9.335 -4.609 18.627 1.00 90.75 98 TYR A CA 1
ATOM 759 C C . TYR A 1 98 ? -9.721 -3.173 18.979 1.00 90.75 98 TYR A C 1
ATOM 761 O O . TYR A 1 98 ? -10.172 -2.41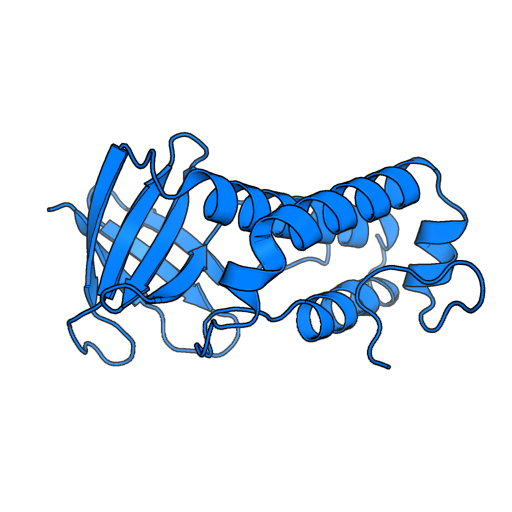0 18.120 1.00 90.75 98 TYR A O 1
ATOM 769 N N . SER A 1 99 ? -9.469 -2.784 20.227 1.00 92.38 99 SER A N 1
ATOM 770 C CA . SER A 1 99 ? -9.516 -1.397 20.686 1.00 92.38 99 SER A CA 1
ATOM 771 C C . SER A 1 99 ? -8.119 -0.803 20.600 1.00 92.38 99 SER A C 1
ATOM 773 O O . SER A 1 99 ? -7.162 -1.387 21.112 1.00 92.38 99 SER A O 1
ATOM 775 N N . CYS A 1 100 ? -7.983 0.339 19.935 1.00 92.25 100 CYS A N 1
ATOM 776 C CA . CYS A 1 100 ? -6.695 0.956 19.664 1.00 92.25 100 CYS A CA 1
ATOM 777 C C . CYS A 1 100 ? -6.571 2.321 20.340 1.00 92.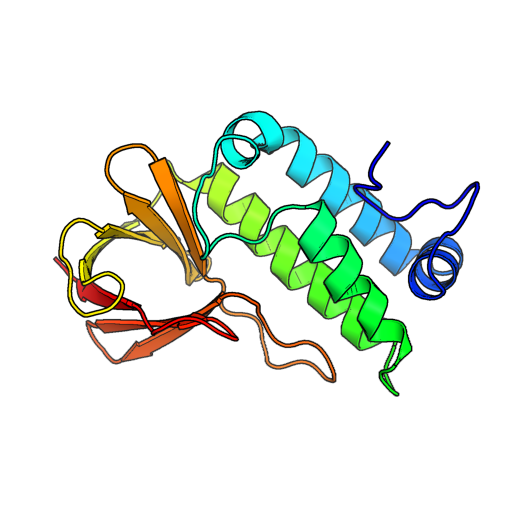25 100 CYS A C 1
ATOM 779 O O . CYS A 1 100 ? -7.426 3.203 20.211 1.00 92.25 100 CYS A O 1
ATOM 781 N N . ASN A 1 101 ? -5.425 2.522 20.983 1.00 88.25 101 ASN A N 1
ATOM 782 C CA . ASN A 1 101 ? -4.971 3.832 21.409 1.00 88.25 101 ASN A CA 1
ATOM 783 C C . ASN A 1 101 ? -4.232 4.469 20.236 1.00 88.25 101 ASN A C 1
ATOM 785 O O . ASN A 1 101 ? -3.158 4.019 19.835 1.00 88.25 101 ASN A O 1
ATOM 789 N N . GLY A 1 102 ? -4.839 5.506 19.670 1.00 75.69 102 GLY A N 1
ATOM 790 C CA . GLY A 1 102 ? -4.273 6.296 18.594 1.00 75.69 102 GLY A CA 1
ATOM 791 C C . GLY A 1 102 ? -3.032 7.090 19.011 1.00 75.69 102 GLY A C 1
ATOM 792 O O . GLY A 1 102 ? -2.508 6.944 20.119 1.00 75.69 102 GLY A O 1
ATOM 793 N N . PRO A 1 103 ? -2.554 7.977 18.127 1.00 70.56 103 PRO A N 1
ATOM 794 C CA . PRO A 1 103 ? -1.283 8.665 18.319 1.00 70.56 103 PRO A CA 1
ATOM 795 C C . PRO A 1 103 ? -1.282 9.449 19.634 1.00 70.56 103 PRO A C 1
ATOM 797 O O . PRO A 1 103 ? -2.216 10.213 19.896 1.00 70.56 103 PRO A O 1
ATOM 800 N N . ARG A 1 104 ? -0.227 9.281 20.443 1.00 72.88 104 ARG A N 1
ATOM 801 C CA . ARG A 1 104 ? -0.102 9.857 21.800 1.00 72.88 104 ARG A CA 1
ATOM 802 C C . ARG A 1 104 ? -1.147 9.341 22.807 1.00 72.88 104 ARG A C 1
ATOM 804 O O . ARG A 1 104 ? -1.528 10.067 23.717 1.00 72.88 104 ARG A O 1
ATOM 811 N N . GLY A 1 105 ? -1.623 8.107 22.639 1.00 72.31 105 GLY A N 1
ATOM 812 C CA . GLY A 1 105 ? -2.503 7.441 23.606 1.00 72.31 105 GLY A CA 1
ATOM 813 C C . GLY A 1 105 ? -3.975 7.854 23.530 1.00 72.31 105 GLY A C 1
ATOM 814 O O . GLY A 1 105 ? -4.739 7.538 24.436 1.00 72.31 105 GLY A O 1
ATOM 815 N N . LYS A 1 106 ? -4.395 8.572 22.479 1.00 73.88 106 LYS A N 1
ATOM 816 C CA . LYS A 1 106 ? -5.786 9.030 22.352 1.00 73.88 106 LYS A CA 1
ATOM 817 C C . LYS A 1 106 ? -6.709 7.869 21.953 1.00 73.88 106 LYS A C 1
ATOM 819 O O . LYS A 1 106 ? -6.485 7.303 20.883 1.00 73.88 106 LYS A O 1
ATOM 824 N N . PRO A 1 107 ? -7.748 7.534 22.735 1.00 76.62 107 PRO A N 1
ATOM 825 C CA . PRO A 1 107 ? -8.681 6.465 22.384 1.00 76.62 107 PRO A CA 1
ATOM 826 C C . PRO A 1 107 ? -9.545 6.844 21.168 1.00 76.62 107 PRO A C 1
ATOM 828 O O . PRO A 1 107 ? -9.532 7.988 20.704 1.00 76.62 107 PRO A O 1
ATOM 831 N N . GLY A 1 108 ? -10.318 5.880 20.662 1.00 84.19 108 GLY A N 1
ATOM 832 C CA . GLY A 1 108 ? -11.290 6.100 19.580 1.00 84.19 108 GLY A CA 1
ATOM 833 C C . GLY A 1 108 ? -10.859 5.569 18.214 1.00 84.19 108 GLY A C 1
ATOM 834 O O . GLY A 1 108 ? -11.435 5.957 17.197 1.00 84.19 108 GLY A O 1
ATOM 835 N N . LEU A 1 109 ? -9.846 4.702 18.185 1.00 92.12 109 LEU A N 1
ATOM 836 C CA . LEU A 1 109 ? -9.562 3.860 17.033 1.00 92.12 109 LEU A CA 1
ATOM 837 C C . LEU A 1 109 ? -10.019 2.432 17.333 1.00 92.12 109 LEU A C 1
ATOM 839 O O . LEU A 1 109 ? -9.825 1.931 18.439 1.00 92.12 109 LEU A O 1
ATOM 843 N N . SER A 1 110 ? -10.586 1.773 16.336 1.00 92.38 110 SER A N 1
ATOM 844 C CA . SER A 1 110 ? -10.789 0.328 16.343 1.00 92.38 110 SER A CA 1
ATOM 845 C C . SER A 1 110 ? -9.975 -0.292 15.220 1.00 92.38 110 SER A C 1
ATOM 847 O O . SER A 1 110 ? -9.661 0.370 14.229 1.00 92.38 110 SER A O 1
ATOM 849 N N . ALA A 1 111 ? -9.604 -1.556 15.373 1.00 92.31 111 ALA A N 1
ATOM 850 C CA . ALA A 1 111 ? -8.996 -2.310 14.292 1.00 92.31 111 ALA A CA 1
ATOM 851 C C . ALA A 1 111 ? -9.696 -3.640 14.093 1.00 92.31 111 ALA A C 1
ATOM 853 O O . ALA A 1 111 ? -10.248 -4.218 15.029 1.00 92.31 111 ALA A O 1
ATOM 854 N N . THR A 1 112 ? -9.629 -4.136 12.867 1.00 91.06 112 THR A N 1
ATOM 855 C CA . THR A 1 112 ? -10.050 -5.491 12.551 1.00 91.06 112 THR A CA 1
ATOM 856 C C . THR A 1 112 ? -8.938 -6.238 11.837 1.00 91.06 112 THR A C 1
ATOM 858 O O . THR A 1 112 ? -8.196 -5.639 11.054 1.00 91.06 112 THR A O 1
ATOM 861 N N . LYS A 1 113 ? -8.804 -7.532 12.131 1.00 89.31 113 LYS A N 1
ATOM 862 C CA . LYS A 1 113 ? -7.838 -8.424 11.481 1.00 89.31 113 LYS A CA 1
ATOM 863 C C . LYS A 1 113 ? -8.570 -9.349 10.516 1.00 89.31 113 LYS A C 1
ATOM 865 O O . LYS A 1 113 ? -9.529 -10.011 10.911 1.00 89.31 113 LYS A O 1
ATOM 870 N N . ALA A 1 114 ? -8.118 -9.371 9.268 1.00 85.38 114 ALA A N 1
ATOM 871 C CA . ALA A 1 114 ? -8.554 -10.330 8.262 1.00 85.38 114 ALA A CA 1
ATOM 872 C C . ALA A 1 114 ? -7.744 -11.632 8.368 1.00 85.38 114 ALA A C 1
ATOM 874 O O . ALA A 1 114 ? -6.623 -11.634 8.884 1.00 85.38 114 ALA A O 1
ATOM 875 N N . ASP A 1 115 ? -8.270 -12.720 7.805 1.00 81.81 115 ASP A N 1
ATOM 876 C CA . ASP A 1 115 ? -7.585 -14.022 7.784 1.00 81.81 115 ASP A CA 1
ATOM 877 C C . ASP A 1 115 ? -6.280 -13.986 6.975 1.00 81.81 115 ASP A C 1
ATOM 879 O O . ASP A 1 115 ? -5.339 -14.717 7.274 1.00 81.81 115 ASP A O 1
ATOM 883 N N . SER A 1 116 ? -6.169 -13.056 6.017 1.00 79.81 116 SER A N 1
ATOM 884 C CA . SER A 1 116 ? -4.919 -12.754 5.304 1.00 79.81 116 SER A CA 1
ATOM 885 C C . SER A 1 116 ? -3.827 -12.142 6.195 1.00 79.81 116 SER A C 1
ATOM 887 O O . SER A 1 116 ? -2.720 -11.894 5.727 1.00 79.81 116 SER A O 1
ATOM 889 N N . GLY A 1 117 ? -4.133 -11.837 7.459 1.00 85.00 117 GLY A N 1
ATOM 890 C CA . GLY A 1 117 ? -3.238 -11.161 8.398 1.00 85.00 117 GLY A CA 1
ATOM 891 C C . GLY A 1 117 ? -3.237 -9.634 8.278 1.00 85.00 117 GLY A C 1
ATOM 892 O O . GLY A 1 117 ? -2.615 -8.965 9.102 1.00 85.00 117 GLY A O 1
ATOM 893 N N . SER A 1 118 ? -3.951 -9.069 7.301 1.00 89.06 118 SER A N 1
ATOM 894 C CA . SER A 1 118 ? -4.075 -7.616 7.138 1.00 89.06 118 SER A CA 1
ATOM 895 C C . SER A 1 118 ? -4.919 -7.001 8.253 1.00 89.06 118 SER A C 1
ATOM 897 O O . SER A 1 118 ? -5.945 -7.560 8.648 1.00 89.06 118 SER A O 1
ATOM 899 N N . ILE A 1 119 ? -4.512 -5.828 8.735 1.00 92.31 119 ILE A N 1
ATOM 900 C CA . ILE A 1 119 ? -5.209 -5.062 9.765 1.00 92.31 119 ILE A CA 1
ATOM 901 C C . ILE A 1 119 ? -5.784 -3.790 9.148 1.00 92.31 119 ILE A C 1
ATOM 903 O O . ILE A 1 119 ? -5.052 -2.995 8.563 1.00 92.31 119 ILE A O 1
ATOM 907 N N . THR A 1 120 ? -7.081 -3.557 9.325 1.00 92.81 120 THR A N 1
ATOM 908 C CA . THR A 1 120 ? -7.729 -2.293 8.943 1.00 92.81 120 THR A CA 1
ATOM 909 C C . THR A 1 120 ? -8.093 -1.501 10.189 1.00 92.81 120 THR A C 1
ATOM 911 O O . THR A 1 120 ? -8.669 -2.051 11.127 1.00 92.81 120 THR A O 1
ATOM 914 N N . LEU A 1 121 ? -7.728 -0.219 10.222 1.00 92.81 121 LEU A N 1
ATOM 915 C CA . LEU A 1 121 ? -7.985 0.684 11.343 1.00 92.81 121 LEU A CA 1
ATOM 916 C C . LEU A 1 121 ? -9.068 1.672 10.972 1.00 92.81 121 LEU A C 1
ATOM 918 O O . LEU A 1 121 ? -9.048 2.239 9.884 1.00 92.81 121 LEU A O 1
ATOM 922 N N . TRP A 1 122 ? -9.939 1.948 11.929 1.00 91.44 122 TRP A N 1
ATOM 923 C CA . TRP A 1 122 ? -11.132 2.754 11.751 1.00 91.44 122 TRP A CA 1
ATOM 924 C C . TRP A 1 122 ? -11.205 3.833 12.821 1.00 91.44 122 TRP A C 1
ATOM 926 O O . TRP A 1 122 ? -10.853 3.616 13.982 1.00 91.44 122 TRP A O 1
ATOM 936 N N . ARG A 1 123 ? -11.688 5.009 12.426 1.00 90.25 123 ARG A N 1
ATOM 937 C CA . ARG A 1 123 ? -12.131 6.068 13.331 1.00 90.25 123 ARG A CA 1
ATOM 938 C C . ARG A 1 123 ? -13.612 6.308 13.077 1.00 90.25 123 ARG A C 1
ATOM 940 O O . ARG A 1 123 ? -13.979 7.018 12.140 1.00 90.25 123 ARG A O 1
ATOM 947 N N . GLY A 1 124 ? -14.460 5.691 13.896 1.00 86.94 124 GLY A N 1
ATOM 948 C CA . GLY A 1 124 ? -15.886 5.601 13.584 1.00 86.94 124 GLY A CA 1
ATOM 949 C C . GLY A 1 124 ? -16.082 4.898 12.230 1.00 86.94 124 GLY A C 1
ATOM 950 O O . GLY A 1 124 ? -15.515 3.824 12.045 1.00 86.94 124 GLY A O 1
ATOM 951 N N . PRO A 1 125 ? -16.820 5.484 11.269 1.00 85.38 125 PRO A N 1
ATOM 952 C CA . PRO A 1 125 ? -17.051 4.869 9.960 1.00 85.38 125 PRO A CA 1
ATOM 953 C C . PRO A 1 125 ? -15.902 5.082 8.960 1.00 85.38 125 PRO A C 1
ATOM 955 O O . PRO A 1 125 ? -15.959 4.569 7.846 1.00 85.38 125 PRO A O 1
ATOM 958 N N . PHE A 1 126 ? -14.882 5.869 9.312 1.00 87.81 126 PHE A N 1
ATOM 959 C CA . PHE A 1 126 ? -13.838 6.273 8.375 1.00 87.81 126 PHE A CA 1
ATOM 960 C C . PHE A 1 126 ? -12.606 5.385 8.502 1.00 87.81 126 PHE A C 1
ATOM 962 O O . PHE A 1 126 ? -12.066 5.221 9.601 1.00 87.81 126 PHE A O 1
ATOM 969 N N . LEU A 1 127 ? -12.130 4.865 7.369 1.00 91.19 127 LEU A N 1
ATOM 970 C CA . LEU A 1 127 ? -10.847 4.176 7.297 1.00 91.19 127 LEU A CA 1
ATOM 971 C C . LEU A 1 127 ? -9.735 5.143 7.730 1.00 91.19 127 LEU A C 1
ATOM 973 O O . LEU A 1 127 ? -9.685 6.296 7.302 1.00 91.19 127 LEU A O 1
ATOM 977 N N . TYR A 1 128 ? -8.861 4.670 8.611 1.00 91.75 128 TYR A N 1
ATOM 978 C CA . TYR A 1 128 ? -7.781 5.447 9.210 1.00 91.75 128 TYR A CA 1
ATOM 979 C C . TYR A 1 128 ? -6.401 4.942 8.788 1.00 91.75 128 TYR A C 1
ATOM 981 O O . TYR A 1 128 ? -5.510 5.745 8.532 1.00 91.75 128 TYR A O 1
ATOM 989 N N . ALA A 1 129 ? -6.201 3.630 8.717 1.00 93.00 129 ALA A N 1
ATOM 990 C CA . ALA A 1 129 ? -4.959 3.033 8.239 1.00 93.00 129 ALA A CA 1
ATOM 991 C C . ALA A 1 129 ? -5.217 1.604 7.764 1.00 93.00 129 ALA A C 1
ATOM 993 O O . ALA A 1 129 ? -6.191 0.971 8.174 1.00 93.00 129 ALA A O 1
ATOM 994 N N . VAL A 1 130 ? -4.307 1.080 6.953 1.00 93.62 130 VAL A N 1
ATOM 995 C CA . VAL A 1 130 ? -4.234 -0.348 6.652 1.00 93.62 130 VAL A CA 1
ATOM 996 C C . VAL A 1 130 ? -2.802 -0.773 6.905 1.00 93.62 130 VAL A C 1
ATOM 998 O O . VAL A 1 130 ? -1.887 -0.208 6.313 1.00 93.62 130 VAL A O 1
ATOM 1001 N N . ALA A 1 131 ? -2.614 -1.735 7.798 1.00 92.75 131 ALA A N 1
ATOM 1002 C CA . ALA A 1 131 ? -1.321 -2.355 8.018 1.00 92.75 131 ALA A CA 1
ATOM 1003 C C . ALA A 1 131 ? -1.348 -3.757 7.435 1.00 92.75 131 ALA A C 1
ATOM 1005 O O . ALA A 1 131 ? -2.250 -4.546 7.711 1.00 92.75 131 ALA A O 1
ATOM 1006 N N . VAL A 1 132 ? -0.343 -4.069 6.637 1.00 89.38 132 VAL A N 1
ATOM 1007 C CA . VAL A 1 132 ? -0.166 -5.399 6.065 1.00 89.38 132 VAL A CA 1
ATOM 1008 C C . VAL A 1 132 ? 1.111 -5.994 6.624 1.00 89.38 132 VAL A C 1
ATOM 1010 O O . VAL A 1 132 ? 2.032 -5.268 6.991 1.00 89.38 132 VAL A O 1
ATOM 1013 N N . GLN A 1 133 ? 1.186 -7.315 6.700 1.00 80.81 133 GLN A N 1
ATOM 1014 C CA . GLN A 1 133 ? 2.438 -7.998 6.983 1.00 80.81 133 GLN A CA 1
ATOM 1015 C C . GLN A 1 133 ? 3.012 -8.476 5.652 1.00 80.81 133 GLN A C 1
ATOM 1017 O O . GLN A 1 133 ? 2.481 -9.395 5.038 1.00 80.81 133 GLN A O 1
ATOM 1022 N N . THR A 1 134 ? 4.074 -7.836 5.172 1.00 70.50 134 THR A N 1
ATOM 1023 C CA . THR A 1 134 ? 4.837 -8.322 4.018 1.00 70.50 134 THR A CA 1
ATOM 1024 C C . THR A 1 134 ? 6.180 -8.822 4.509 1.00 70.50 134 THR A C 1
ATOM 1026 O O . THR A 1 134 ? 6.770 -8.229 5.416 1.00 70.50 134 THR A O 1
ATOM 1029 N N . SER A 1 135 ? 6.682 -9.897 3.903 1.00 68.00 135 SER A N 1
ATOM 1030 C CA . SER A 1 135 ? 8.047 -10.346 4.165 1.00 68.00 135 SER A CA 1
ATOM 1031 C C . SER A 1 135 ? 9.029 -9.192 3.926 1.00 68.00 135 SER A C 1
ATOM 1033 O O . SER A 1 135 ? 8.833 -8.424 2.977 1.00 68.00 135 SER A O 1
ATOM 1035 N N . PRO A 1 136 ? 10.072 -9.045 4.763 1.00 67.25 136 PRO A N 1
ATOM 1036 C CA . PRO A 1 136 ? 11.130 -8.080 4.514 1.00 67.25 136 PRO A CA 1
ATOM 1037 C C . PRO A 1 136 ? 11.702 -8.315 3.118 1.00 67.25 136 PRO A C 1
ATOM 1039 O O . PRO A 1 136 ? 12.070 -9.442 2.786 1.00 67.25 136 PRO A O 1
ATOM 1042 N N . ALA A 1 137 ? 11.761 -7.266 2.307 1.00 70.69 137 ALA A N 1
ATOM 1043 C CA . ALA A 1 137 ? 12.304 -7.344 0.963 1.00 70.69 137 ALA A CA 1
ATOM 1044 C C . ALA A 1 137 ? 13.439 -6.331 0.777 1.00 70.69 137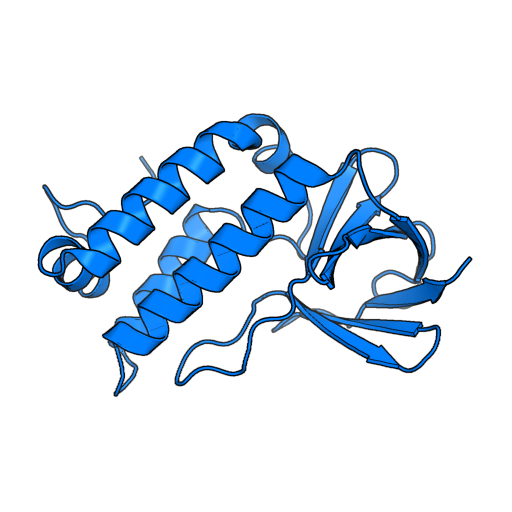 ALA A C 1
ATOM 1046 O O . ALA A 1 137 ? 13.399 -5.253 1.381 1.00 70.69 137 ALA A O 1
ATOM 1047 N N . PRO A 1 138 ? 14.445 -6.637 -0.062 1.00 77.81 138 PRO A N 1
ATOM 1048 C CA . PRO A 1 138 ? 15.530 -5.707 -0.346 1.00 77.81 138 PRO A CA 1
ATOM 1049 C C . PRO A 1 138 ? 14.997 -4.372 -0.877 1.00 77.81 138 PRO A C 1
ATOM 1051 O O . PRO A 1 138 ? 14.289 -4.320 -1.883 1.00 77.81 138 PRO A O 1
ATOM 1054 N N . GLY A 1 139 ? 15.337 -3.286 -0.183 1.00 83.81 139 GLY A N 1
ATOM 1055 C CA . GLY A 1 139 ? 15.079 -1.919 -0.636 1.00 83.81 139 GLY A CA 1
ATOM 1056 C C . GLY A 1 139 ? 13.640 -1.409 -0.511 1.00 83.81 139 GLY A C 1
ATOM 1057 O O . GLY A 1 139 ? 13.413 -0.229 -0.777 1.00 83.81 139 GLY A O 1
ATOM 1058 N N . TRP A 1 140 ? 12.681 -2.234 -0.071 1.00 91.88 140 TRP A N 1
ATOM 1059 C CA . TRP A 1 140 ? 11.303 -1.802 0.184 1.00 91.88 140 TRP A CA 1
ATOM 1060 C C . TRP A 1 140 ? 10.937 -1.933 1.662 1.00 91.88 140 TRP A C 1
ATOM 1062 O O . TRP A 1 140 ? 10.989 -3.014 2.243 1.00 91.88 140 TRP A O 1
ATOM 1072 N N . GLN A 1 141 ? 10.525 -0.820 2.265 1.00 86.94 141 GLN A N 1
ATOM 1073 C CA . GLN A 1 141 ? 9.983 -0.783 3.621 1.00 86.94 141 GLN A CA 1
ATOM 1074 C C . GLN A 1 141 ? 8.536 -0.333 3.562 1.00 86.94 141 GLN A C 1
ATOM 1076 O O . GLN A 1 141 ? 8.232 0.637 2.874 1.00 86.94 141 GLN A O 1
ATOM 1081 N N . GLN A 1 142 ? 7.672 -1.019 4.300 1.00 87.38 142 GLN A N 1
ATOM 1082 C CA . GLN A 1 142 ? 6.251 -0.700 4.364 1.00 87.38 142 GLN A CA 1
ATOM 1083 C C . GLN A 1 142 ? 6.014 0.701 4.923 1.00 87.38 142 GLN A C 1
ATOM 1085 O O . GLN A 1 142 ? 6.767 1.150 5.791 1.00 87.38 142 GLN A O 1
ATOM 1090 N N . GLU A 1 143 ? 4.951 1.363 4.472 1.00 89.81 143 GLU A N 1
ATOM 1091 C CA . GLU A 1 143 ? 4.578 2.656 5.061 1.00 89.81 143 GLU A CA 1
ATOM 1092 C C . GLU A 1 143 ? 3.966 2.462 6.451 1.00 89.81 143 GLU A C 1
ATOM 1094 O O . GLU A 1 143 ? 4.349 3.145 7.405 1.00 89.81 143 GLU A O 1
ATOM 1099 N N . VAL A 1 144 ? 3.078 1.468 6.568 1.00 91.50 144 VAL A N 1
ATOM 1100 C CA . VAL A 1 144 ? 2.491 1.021 7.832 1.00 91.50 144 VAL A CA 1
ATOM 1101 C C . VAL A 1 144 ? 2.704 -0.479 7.995 1.00 91.50 144 VAL A C 1
ATOM 1103 O O . VAL A 1 144 ? 2.085 -1.294 7.312 1.00 91.50 144 VAL A O 1
ATOM 1106 N N . GLY A 1 145 ? 3.573 -0.835 8.935 1.00 89.94 145 GLY A N 1
ATOM 1107 C CA . GLY A 1 145 ? 3.810 -2.217 9.342 1.00 89.94 145 GLY A CA 1
ATOM 1108 C C . GLY A 1 145 ? 3.003 -2.597 10.577 1.00 89.94 145 GLY A C 1
ATOM 1109 O O . GLY A 1 145 ? 2.582 -1.736 11.351 1.00 89.94 145 GLY A O 1
ATOM 1110 N N . VAL A 1 146 ? 2.825 -3.899 10.791 1.00 90.75 146 VAL A N 1
ATOM 1111 C CA . VAL A 1 146 ? 2.214 -4.458 12.003 1.00 90.75 146 VAL A CA 1
ATOM 111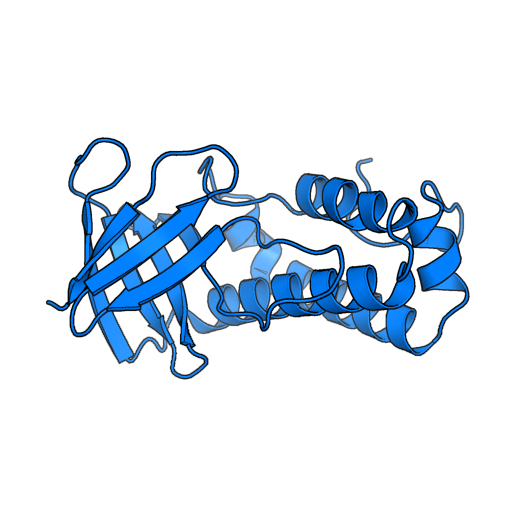2 C C . VAL A 1 146 ? 3.129 -5.497 12.640 1.00 90.75 146 VAL A C 1
ATOM 1114 O O . VAL A 1 146 ? 3.724 -6.332 11.960 1.00 90.75 146 VAL A O 1
ATOM 1117 N N . LYS A 1 147 ? 3.217 -5.458 13.970 1.00 89.38 147 LYS A N 1
ATOM 1118 C CA . LYS A 1 147 ? 3.770 -6.527 14.804 1.00 89.38 147 LYS A CA 1
ATOM 1119 C C . LYS A 1 147 ? 2.700 -7.020 15.764 1.00 89.38 147 LYS A C 1
ATOM 1121 O O . LYS A 1 147 ? 2.026 -6.217 16.406 1.00 89.38 147 LYS A O 1
ATOM 1126 N N . GLU A 1 148 ? 2.569 -8.331 15.883 1.00 88.31 148 GLU A N 1
ATOM 1127 C CA . GLU A 1 148 ? 1.662 -8.973 16.832 1.00 88.31 148 GLU A CA 1
ATOM 1128 C C . GLU A 1 148 ? 2.461 -9.507 18.022 1.00 88.31 148 GLU A C 1
ATOM 1130 O O . GLU A 1 148 ? 3.520 -10.109 17.850 1.00 88.31 148 GLU A O 1
ATOM 1135 N N . ASN A 1 149 ? 1.962 -9.259 19.231 1.00 84.62 149 ASN A N 1
ATOM 1136 C CA . ASN A 1 149 ? 2.529 -9.777 20.469 1.00 84.62 149 ASN A CA 1
ATOM 1137 C C . ASN A 1 149 ? 1.401 -10.321 21.352 1.00 84.62 149 ASN A C 1
ATOM 1139 O O . ASN A 1 149 ? 0.765 -9.582 22.109 1.00 84.62 149 ASN A O 1
ATOM 1143 N N . GLY A 1 150 ? 1.110 -11.615 21.211 1.00 82.62 150 GLY A N 1
ATOM 1144 C CA . GLY A 1 150 ? 0.019 -12.273 21.925 1.00 82.62 150 GLY A CA 1
ATOM 1145 C C . GLY A 1 150 ? -1.339 -11.647 21.597 1.00 82.62 150 GLY A C 1
ATOM 1146 O O . GLY A 1 150 ? -1.881 -11.860 20.519 1.00 82.62 150 GLY A O 1
ATOM 1147 N N . LYS A 1 151 ? -1.899 -10.882 22.542 1.00 84.19 151 LYS A N 1
ATOM 1148 C CA . LYS A 1 151 ? -3.210 -10.218 22.400 1.00 84.19 151 LYS A CA 1
ATOM 1149 C C . LYS A 1 151 ? -3.124 -8.772 21.900 1.00 84.19 151 LYS A C 1
ATOM 1151 O O . LYS A 1 151 ? -4.163 -8.132 21.736 1.00 84.19 151 LYS A O 1
ATOM 1156 N N . SER A 1 152 ? -1.918 -8.256 21.667 1.00 88.12 152 SER A N 1
ATOM 1157 C CA . SER A 1 152 ? -1.705 -6.867 21.263 1.00 88.12 152 SER A CA 1
ATOM 1158 C C . SER A 1 152 ? -1.167 -6.758 19.837 1.00 88.12 152 SER A C 1
ATOM 1160 O O . SER A 1 152 ? -0.372 -7.588 19.393 1.00 88.12 152 SER A O 1
ATOM 1162 N N . LEU A 1 153 ? -1.556 -5.690 19.141 1.00 91.94 153 LEU A N 1
ATOM 1163 C CA . LEU A 1 153 ? -0.975 -5.281 17.862 1.00 91.94 153 LEU A CA 1
ATOM 1164 C C . LEU A 1 153 ? -0.240 -3.955 18.046 1.00 91.94 153 LEU A C 1
ATOM 1166 O O . LEU A 1 153 ? -0.755 -3.043 18.694 1.00 91.94 153 LEU A O 1
ATOM 1170 N N . ILE A 1 154 ? 0.941 -3.837 17.450 1.00 91.50 154 ILE A N 1
ATOM 1171 C CA . ILE A 1 154 ? 1.695 -2.588 17.357 1.00 91.50 154 ILE A CA 1
ATOM 1172 C C . ILE A 1 154 ? 1.819 -2.244 15.881 1.00 91.50 154 ILE A C 1
ATOM 1174 O O . ILE A 1 154 ? 2.488 -2.950 15.126 1.00 91.50 154 ILE A O 1
ATOM 1178 N N . LEU A 1 155 ? 1.180 -1.153 15.483 1.00 92.19 155 LEU A N 1
ATOM 1179 C CA . LEU A 1 155 ? 1.299 -0.602 14.146 1.00 92.19 155 LEU A CA 1
ATOM 1180 C C . LEU A 1 155 ? 2.369 0.477 14.133 1.00 92.19 155 LEU A C 1
ATOM 1182 O O . LEU A 1 155 ? 2.300 1.432 14.906 1.00 92.19 155 LEU A O 1
ATOM 1186 N N . SER A 1 156 ? 3.342 0.330 13.245 1.00 90.44 156 SER A N 1
ATOM 1187 C CA . SER A 1 156 ? 4.452 1.265 13.073 1.00 90.44 156 SER A CA 1
ATOM 1188 C C . SER A 1 156 ? 4.326 2.004 11.750 1.00 90.44 156 SER A C 1
ATOM 1190 O O . SER A 1 156 ? 4.133 1.364 10.720 1.00 90.44 156 SER A O 1
ATOM 1192 N N . HIS A 1 157 ? 4.508 3.322 11.775 1.00 91.31 157 HIS A N 1
ATOM 1193 C CA . HIS A 1 157 ? 4.584 4.168 10.586 1.00 91.31 157 HIS A CA 1
ATOM 1194 C C . HIS A 1 157 ? 6.006 4.707 10.419 1.00 91.31 157 HIS A C 1
ATOM 1196 O O . HIS A 1 157 ? 6.657 5.020 11.416 1.00 91.31 157 HIS A O 1
ATOM 1202 N N . ARG A 1 158 ? 6.480 4.918 9.186 1.00 84.31 158 ARG A N 1
ATOM 1203 C CA . ARG A 1 158 ? 7.856 5.399 8.905 1.00 84.31 158 ARG A CA 1
ATOM 1204 C C . ARG A 1 158 ? 8.215 6.796 9.437 1.00 84.31 158 ARG A C 1
ATOM 1206 O O . ARG A 1 158 ? 9.361 7.213 9.327 1.00 84.31 158 ARG A O 1
ATOM 1213 N N . GLY A 1 159 ? 7.268 7.522 10.021 1.00 85.81 159 GLY A N 1
ATOM 1214 C CA . GLY A 1 159 ? 7.458 8.916 10.437 1.00 85.81 159 GLY A CA 1
ATOM 1215 C C . GLY A 1 159 ? 6.415 9.434 11.421 1.00 85.81 159 GLY A C 1
ATOM 1216 O O . GLY A 1 159 ? 6.389 10.624 11.716 1.00 85.81 159 GLY A O 1
ATOM 1217 N N . LEU A 1 160 ? 5.546 8.556 11.929 1.00 89.94 160 LEU A N 1
ATOM 1218 C CA . LEU A 1 160 ? 4.499 8.910 12.879 1.00 89.94 160 LEU A CA 1
ATOM 1219 C C . LEU A 1 160 ? 4.569 7.978 14.097 1.00 89.94 160 LEU A C 1
ATOM 1221 O O . LEU A 1 160 ? 5.085 6.864 13.977 1.00 89.94 160 LEU A O 1
ATOM 1225 N N . PRO A 1 161 ? 4.054 8.408 15.264 1.00 91.19 161 PRO A N 1
ATOM 1226 C CA . PRO A 1 161 ? 3.993 7.559 16.447 1.00 91.19 161 PRO A CA 1
ATOM 1227 C C . PRO A 1 161 ? 3.263 6.239 16.190 1.00 91.19 161 PRO A C 1
ATOM 1229 O O . PRO A 1 161 ? 2.259 6.198 15.482 1.00 91.19 161 PRO A O 1
ATOM 1232 N N . SER A 1 162 ? 3.730 5.169 16.825 1.00 91.00 162 SER A N 1
ATOM 1233 C CA . SER A 1 162 ? 3.069 3.869 16.747 1.00 91.00 162 SER A CA 1
ATOM 1234 C C . SER A 1 162 ? 1.653 3.907 17.335 1.00 91.00 162 SER A C 1
ATOM 1236 O O . SER A 1 162 ? 1.367 4.674 18.260 1.00 91.00 162 SER A O 1
ATOM 1238 N N . ILE A 1 163 ? 0.781 3.039 16.824 1.00 92.81 163 ILE A N 1
ATOM 1239 C CA . ILE A 1 163 ? -0.570 2.803 17.347 1.00 92.81 163 ILE A CA 1
ATOM 1240 C C . ILE A 1 163 ? -0.582 1.429 18.009 1.00 92.81 163 ILE A C 1
ATOM 1242 O O . ILE A 1 163 ? -0.159 0.444 17.403 1.00 92.81 163 ILE A O 1
ATOM 1246 N N . THR A 1 164 ? -1.084 1.359 19.240 1.00 92.12 164 THR A N 1
ATOM 1247 C CA . THR A 1 164 ? -1.178 0.101 19.990 1.00 92.12 164 THR A CA 1
ATOM 1248 C C . THR A 1 164 ? -2.632 -0.317 20.110 1.00 92.12 164 THR A C 1
ATOM 1250 O O . THR A 1 164 ? -3.468 0.473 20.549 1.00 92.12 164 THR A O 1
ATOM 1253 N N . CYS A 1 165 ? -2.919 -1.566 19.765 1.00 92.75 165 CYS A N 1
ATOM 1254 C CA . CYS A 1 165 ? -4.247 -2.155 19.841 1.00 92.75 165 CYS A CA 1
ATOM 1255 C C . CYS A 1 165 ? -4.272 -3.365 20.772 1.00 92.75 165 CYS A C 1
ATOM 1257 O O . CYS A 1 165 ? -3.303 -4.119 20.840 1.00 92.75 165 CYS A O 1
ATOM 1259 N N . GLN A 1 166 ? -5.392 -3.560 21.460 1.00 92.00 166 GLN A N 1
ATOM 1260 C CA . GLN A 1 166 ? -5.669 -4.693 22.340 1.00 92.00 166 GLN A CA 1
ATOM 1261 C C . GLN A 1 166 ? -6.914 -5.424 21.849 1.00 92.00 166 GLN A C 1
ATOM 1263 O O . GLN A 1 166 ? -7.887 -4.777 21.465 1.00 92.00 166 GLN A O 1
ATOM 1268 N N . ASN A 1 167 ? -6.869 -6.755 21.838 1.00 87.31 167 ASN A N 1
ATOM 1269 C CA . ASN A 1 167 ? -8.026 -7.579 21.488 1.00 87.31 167 ASN A CA 1
ATOM 1270 C C . ASN A 1 167 ? -9.171 -7.337 22.490 1.00 87.31 167 ASN A C 1
ATOM 1272 O O . ASN A 1 167 ? -8.893 -7.197 23.686 1.00 87.31 167 ASN A O 1
ATOM 1276 N N . ILE A 1 168 ? -10.412 -7.262 22.000 1.00 82.94 168 ILE A N 1
ATOM 1277 C CA . ILE A 1 168 ? -11.622 -7.034 22.814 1.00 82.94 168 ILE A CA 1
ATOM 1278 C C . ILE A 1 168 ? -12.300 -8.370 23.114 1.00 82.94 168 ILE A C 1
ATOM 1280 O O . ILE A 1 168 ? -12.383 -9.207 22.187 1.00 82.94 168 ILE A O 1
#

InterPro domains:
  IPR052755 Lysozyme Inhibitor LprI [PTHR37549] (4-91)

pLDDT: mean 89.43, std 8.57, range [55.16, 98.31]

Organism: NCBI:txid1176536

Foldseek 3Di:
DQDQFQDLVDGPAPLSVVLNVDPVSVVLRVLLVVLCVVCVVQQVPAPAPQAQDRSNLVVLLSCLVVFPPSVQSNVQSSVLSSVQSVCSVCVVPFDFKKWKQPAPRNGQKMWTADPQRKIWIDRVPHTHHIEHDDDDTGPHDDQWHWDDDPQKIWIDGPPGDIMIIGTD

Sequence (168 aa):
MEQMAANCQQPSYATDVLVCSNAELRALDARMRQAYLAVAPNLDAVKSPYFEAQPLWLRRRSMCAFQEQHAACVKSAYAERLSILEAVAATRLATRQYSCNGPRGKPGLSATKADSGSITLWRGPFLYAVAVQTSPAPGWQQEVGVKENGKSLILSHRGLPSITCQNI